Protein AF-A0AAV0VTY1-F1 (afdb_monomer_lite)

Organism: NCBI:txid13131

Structure (mmCIF, N/CA/C/O backbone):
data_AF-A0AAV0VTY1-F1
#
_entry.id   AF-A0AAV0VTY1-F1
#
loop_
_atom_site.group_PDB
_atom_site.id
_atom_site.type_symbol
_atom_site.label_atom_id
_atom_site.label_alt_id
_atom_site.label_comp_id
_atom_site.label_asym_id
_atom_site.label_entity_id
_atom_site.label_seq_id
_atom_site.pdbx_PDB_ins_code
_atom_site.Cartn_x
_atom_site.Cartn_y
_atom_site.Cartn_z
_atom_site.occupancy
_atom_site.B_iso_or_equiv
_atom_site.auth_seq_id
_atom_site.auth_comp_id
_atom_site.auth_asym_id
_atom_site.auth_atom_id
_atom_site.pdbx_PDB_model_num
ATOM 1 N N . MET A 1 1 ? -25.860 61.620 17.442 1.00 47.59 1 MET A N 1
ATOM 2 C CA . MET A 1 1 ? -26.168 60.278 16.899 1.00 47.59 1 MET A CA 1
ATO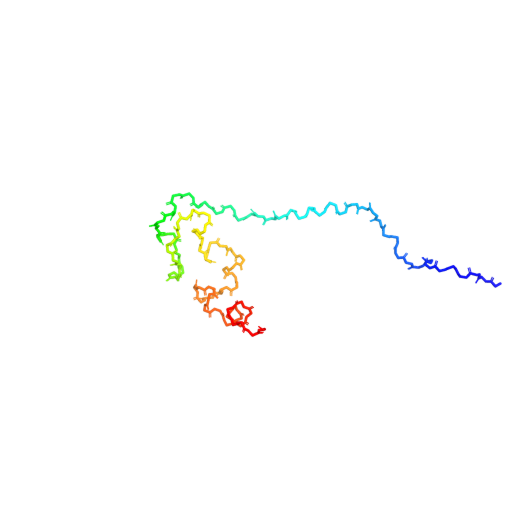M 3 C C . MET A 1 1 ? -24.952 59.814 16.115 1.00 47.59 1 MET A C 1
ATOM 5 O O . MET A 1 1 ? -24.599 60.474 15.148 1.00 47.59 1 MET A O 1
ATOM 9 N N . ALA A 1 2 ? -24.241 58.785 16.582 1.00 62.22 2 ALA A N 1
ATOM 10 C CA . ALA A 1 2 ? -23.051 58.289 15.891 1.00 62.22 2 ALA A CA 1
ATOM 11 C C . ALA A 1 2 ? -23.484 57.452 14.679 1.00 62.22 2 ALA A C 1
ATOM 13 O O . ALA A 1 2 ? -24.155 56.435 14.835 1.00 62.22 2 ALA A O 1
ATOM 14 N N . SER A 1 3 ? -23.144 57.915 13.475 1.00 71.25 3 SER A N 1
ATOM 15 C CA . SER A 1 3 ? -23.423 57.198 12.230 1.00 71.25 3 SER A CA 1
ATOM 16 C C . SER A 1 3 ? -22.440 56.038 12.094 1.00 71.25 3 SER A C 1
ATOM 18 O O . SER A 1 3 ? -21.273 56.253 11.769 1.00 71.25 3 SER A O 1
ATOM 20 N N . VAL A 1 4 ? -22.905 54.817 12.351 1.00 76.38 4 VAL A N 1
ATOM 21 C CA . VAL A 1 4 ? -22.116 53.596 12.144 1.00 76.38 4 VAL A CA 1
ATOM 22 C C . VAL A 1 4 ? -21.965 53.375 10.642 1.00 76.38 4 VAL A C 1
ATOM 24 O O . VAL A 1 4 ? -22.957 53.305 9.918 1.00 76.38 4 VAL A O 1
ATOM 27 N N . LYS A 1 5 ? -20.722 53.313 10.162 1.00 78.12 5 LYS A N 1
ATOM 28 C CA . LYS A 1 5 ? -20.431 53.007 8.758 1.00 78.12 5 LYS A CA 1
ATOM 29 C C . LYS A 1 5 ? -20.400 51.486 8.552 1.00 78.12 5 LYS A C 1
ATOM 31 O O . LYS A 1 5 ? -19.943 50.774 9.451 1.00 78.12 5 LYS A O 1
ATOM 36 N N . PRO A 1 6 ? -20.852 50.980 7.391 1.00 73.62 6 PRO A N 1
ATOM 37 C CA . PRO A 1 6 ? -20.698 49.569 7.056 1.00 73.62 6 PRO A CA 1
ATOM 38 C C . PRO A 1 6 ? -19.214 49.170 7.105 1.00 73.62 6 PRO A C 1
ATOM 40 O O . PRO A 1 6 ? -18.359 49.972 6.731 1.00 73.62 6 PRO A O 1
ATOM 43 N N . TYR A 1 7 ? -18.929 47.949 7.569 1.00 72.25 7 TYR A N 1
ATOM 44 C CA . TYR A 1 7 ? -17.586 47.343 7.638 1.00 72.25 7 TYR A CA 1
ATOM 45 C C . TYR A 1 7 ? -16.610 47.913 8.685 1.00 72.25 7 TYR A C 1
ATOM 47 O O . TYR A 1 7 ? -15.442 47.546 8.712 1.00 72.25 7 TYR A O 1
ATOM 55 N N . GLN A 1 8 ? -17.081 48.746 9.620 1.00 84.50 8 GLN A N 1
ATOM 56 C CA . GLN A 1 8 ? -16.261 49.282 10.722 1.00 84.50 8 GLN A CA 1
ATOM 57 C C . GLN A 1 8 ? -15.641 48.206 11.641 1.00 84.50 8 GLN A C 1
ATOM 59 O O . GLN A 1 8 ? -14.666 48.482 12.336 1.00 84.50 8 GLN A O 1
ATOM 64 N N . PHE A 1 9 ? -16.223 47.008 11.681 1.00 76.88 9 PHE A N 1
ATOM 65 C CA . PHE A 1 9 ? -15.822 45.927 12.587 1.00 76.88 9 PHE A CA 1
ATOM 66 C C . PHE A 1 9 ? -15.323 44.683 11.859 1.00 76.88 9 PHE A C 1
ATOM 68 O O . PHE A 1 9 ? -15.160 43.636 12.483 1.00 76.88 9 PHE A O 1
ATOM 75 N N . GLU A 1 10 ? -15.107 44.770 10.549 1.00 77.44 10 GLU A N 1
ATOM 76 C CA . GLU A 1 10 ? -14.468 43.665 9.854 1.00 77.44 10 GLU A CA 1
ATOM 77 C C . GLU A 1 10 ? -12.967 43.676 10.156 1.00 77.44 10 GLU A C 1
ATOM 79 O O . GLU A 1 10 ? -12.348 44.746 10.174 1.00 77.44 10 GLU A O 1
ATOM 84 N N . PRO A 1 11 ? -12.368 42.507 10.438 1.00 75.06 11 PRO A N 1
ATOM 85 C CA . PRO A 1 11 ? -10.931 42.412 10.616 1.00 75.06 11 PRO A CA 1
ATOM 86 C C . PRO A 1 11 ? -10.256 42.923 9.344 1.00 75.06 11 PRO A C 1
ATOM 88 O O . PRO A 1 11 ? -10.598 42.494 8.241 1.00 75.06 11 PRO A O 1
ATOM 91 N N . ALA A 1 12 ? -9.305 43.850 9.491 1.00 66.56 12 ALA A N 1
ATOM 92 C CA . ALA A 1 12 ? -8.476 44.264 8.373 1.00 66.56 12 ALA A CA 1
ATOM 93 C C . ALA A 1 12 ? -7.786 43.004 7.852 1.00 66.56 12 ALA A C 1
ATOM 95 O O . ALA A 1 12 ? -6.959 42.415 8.548 1.00 66.56 12 ALA A O 1
ATOM 96 N N . CYS A 1 13 ? -8.180 42.554 6.662 1.00 57.38 13 CYS A N 1
ATOM 97 C CA . CYS A 1 13 ? -7.468 41.497 5.976 1.00 57.38 13 CYS A CA 1
ATOM 98 C C . CYS A 1 13 ? -6.107 42.099 5.631 1.00 57.38 13 CYS A C 1
ATOM 100 O O . CYS A 1 13 ? -5.962 42.831 4.649 1.00 57.38 13 CYS A O 1
ATOM 102 N N . SER A 1 14 ? -5.136 41.907 6.524 1.00 63.59 14 SER A N 1
ATOM 103 C CA . SER A 1 14 ? -3.745 42.166 6.228 1.00 63.59 14 SER A CA 1
ATOM 104 C C . SER A 1 14 ? -3.460 41.323 4.999 1.00 63.59 14 SER A C 1
ATOM 106 O O . SER A 1 14 ? -3.350 40.106 5.095 1.00 63.59 14 SER A O 1
ATOM 108 N N . ASN A 1 15 ? -3.372 41.965 3.834 1.00 58.50 15 ASN A N 1
ATOM 109 C CA . ASN A 1 15 ? -2.774 41.385 2.638 1.00 58.50 15 ASN A CA 1
ATOM 110 C C . ASN A 1 15 ? -1.264 41.229 2.880 1.00 58.50 15 ASN A C 1
ATOM 112 O O . ASN A 1 15 ? -0.429 41.659 2.081 1.00 58.50 15 ASN A O 1
ATOM 116 N N . GLU A 1 16 ? -0.895 40.599 3.994 1.00 56.59 16 GLU A N 1
ATOM 117 C CA . GLU A 1 16 ? 0.233 39.703 3.989 1.00 56.59 16 GLU A CA 1
ATOM 118 C C . GLU A 1 16 ? -0.180 38.725 2.911 1.00 56.59 16 GLU A C 1
ATOM 120 O O . GLU A 1 16 ? -1.155 37.988 3.040 1.00 56.59 16 GLU A O 1
ATOM 125 N N . ARG A 1 17 ? 0.469 38.836 1.755 1.00 56.94 17 ARG A N 1
ATOM 126 C CA . ARG A 1 17 ? 0.529 37.706 0.860 1.00 56.94 17 ARG A CA 1
ATOM 127 C C . ARG A 1 17 ? 0.983 36.567 1.765 1.00 56.94 17 ARG A C 1
ATOM 129 O O . ARG A 1 17 ? 2.181 36.424 1.998 1.00 56.94 17 ARG A O 1
ATOM 136 N N . ASP A 1 18 ? 0.036 35.752 2.214 1.00 49.22 18 ASP A N 1
ATOM 137 C CA . ASP A 1 18 ? 0.171 34.316 2.173 1.00 49.22 18 ASP A CA 1
ATOM 138 C C . ASP A 1 18 ? 0.536 34.031 0.708 1.00 49.22 18 ASP A C 1
ATOM 140 O O . ASP A 1 18 ? -0.256 33.596 -0.130 1.00 49.22 18 ASP A O 1
ATOM 144 N N . SER A 1 19 ? 1.805 34.317 0.371 1.00 52.56 19 SER A N 1
ATOM 145 C CA . SER A 1 19 ? 2.642 33.331 -0.261 1.00 52.56 19 SER A CA 1
ATOM 146 C C . SER A 1 19 ? 2.315 32.098 0.534 1.00 52.56 19 SER A C 1
ATOM 148 O O . SER A 1 19 ? 2.878 31.878 1.603 1.00 52.56 19 SER A O 1
ATOM 150 N N . ASN A 1 20 ? 1.330 31.371 0.021 1.00 51.69 20 ASN A N 1
ATOM 151 C CA . ASN A 1 20 ? 1.122 29.977 0.250 1.00 51.69 20 ASN A CA 1
ATOM 152 C C . ASN A 1 20 ? 2.452 29.324 -0.142 1.00 51.69 20 ASN A C 1
ATOM 154 O O . ASN A 1 20 ? 2.571 28.648 -1.157 1.00 51.69 20 ASN A O 1
ATOM 158 N N . ASN A 1 21 ? 3.464 29.508 0.703 1.00 48.38 21 ASN A N 1
ATOM 159 C CA . ASN A 1 21 ? 4.341 28.460 1.119 1.00 48.38 21 ASN A CA 1
ATOM 160 C C . ASN A 1 21 ? 3.395 27.453 1.786 1.00 48.38 21 ASN A C 1
ATOM 162 O O . ASN A 1 21 ? 3.458 27.181 2.980 1.00 48.38 21 ASN A O 1
ATOM 166 N N . PHE A 1 22 ? 2.627 26.753 0.947 1.00 47.03 22 PHE A N 1
ATOM 167 C CA . PHE A 1 22 ? 2.815 25.327 0.895 1.00 47.03 22 PHE A CA 1
ATOM 168 C C . PHE A 1 22 ? 4.323 25.123 0.694 1.00 47.03 22 PHE A C 1
ATOM 170 O O . PHE A 1 22 ? 4.806 24.790 -0.382 1.00 47.03 22 PHE A O 1
ATOM 177 N N . THR A 1 23 ? 5.097 25.304 1.769 1.00 44.75 23 THR A N 1
ATOM 178 C CA . THR A 1 23 ? 6.148 24.366 2.063 1.00 44.75 23 THR A CA 1
ATOM 179 C C . THR A 1 23 ? 5.366 23.076 2.200 1.00 44.75 23 THR A C 1
ATOM 181 O O . THR A 1 23 ? 4.951 22.684 3.292 1.00 44.75 23 THR A O 1
ATOM 184 N N . GLU A 1 24 ? 5.064 22.461 1.051 1.00 51.78 24 GLU A N 1
ATOM 185 C CA . GLU A 1 24 ? 4.946 21.036 0.979 1.00 51.78 24 GLU A CA 1
ATOM 186 C C . GLU A 1 24 ? 6.210 20.588 1.688 1.00 51.78 24 GLU A C 1
ATOM 188 O O . GLU A 1 24 ? 7.314 20.620 1.144 1.00 51.78 24 GLU A O 1
ATOM 193 N N . ASN A 1 25 ? 6.060 20.261 2.967 1.00 48.69 25 ASN A N 1
ATOM 194 C CA . ASN A 1 25 ? 6.984 19.417 3.672 1.00 48.69 25 ASN A CA 1
ATOM 195 C C . ASN A 1 25 ? 6.836 18.055 2.983 1.00 48.69 25 ASN A C 1
ATOM 197 O O . ASN A 1 25 ? 6.308 17.097 3.544 1.00 48.69 25 ASN A O 1
ATOM 201 N N . ASN A 1 26 ? 7.286 17.997 1.728 1.00 52.19 26 ASN A N 1
ATOM 202 C CA . ASN A 1 26 ? 7.692 16.825 0.988 1.00 52.19 26 ASN A CA 1
ATOM 203 C C . ASN A 1 26 ? 9.028 16.365 1.590 1.00 52.19 26 ASN A C 1
ATOM 205 O O . ASN A 1 26 ? 9.968 16.012 0.884 1.00 52.19 26 ASN A O 1
ATOM 209 N N . ASP A 1 27 ? 9.097 16.304 2.923 1.00 49.81 27 ASP A N 1
ATOM 210 C CA . ASP A 1 27 ? 10.138 15.603 3.667 1.00 49.81 27 ASP A CA 1
ATOM 211 C C . ASP A 1 27 ? 9.858 14.087 3.630 1.00 49.81 27 ASP A C 1
ATOM 213 O O . ASP A 1 27 ? 10.022 13.341 4.584 1.00 49.81 27 ASP A O 1
ATOM 217 N N . PHE A 1 28 ? 9.366 13.609 2.488 1.00 58.06 28 PHE A N 1
ATOM 218 C CA . PHE A 1 28 ? 9.318 12.203 2.132 1.00 58.06 28 PHE A CA 1
ATOM 219 C C . PHE A 1 28 ? 10.247 12.014 0.943 1.00 58.06 28 PHE A C 1
ATOM 221 O O . PHE A 1 28 ? 9.833 11.635 -0.151 1.00 58.06 28 PHE A O 1
ATOM 228 N N . LYS A 1 29 ? 11.540 12.288 1.152 1.00 66.38 29 LYS A N 1
ATOM 229 C CA . LYS A 1 29 ? 12.577 11.965 0.170 1.00 66.38 29 LYS A CA 1
ATOM 230 C C . LYS A 1 29 ? 12.849 10.459 0.202 1.00 66.38 29 LYS A C 1
ATOM 232 O O . LYS A 1 29 ? 13.889 9.996 0.663 1.00 66.38 29 LYS A O 1
ATOM 237 N N . ILE A 1 30 ? 11.877 9.677 -0.260 1.00 70.94 30 ILE A N 1
ATOM 238 C CA . ILE A 1 30 ? 12.017 8.232 -0.412 1.00 70.94 30 ILE A CA 1
ATOM 239 C C . ILE A 1 30 ? 12.931 7.995 -1.613 1.00 70.94 30 ILE A C 1
ATOM 241 O O . ILE A 1 30 ? 12.635 8.403 -2.736 1.00 70.94 30 ILE A O 1
ATOM 245 N N . ASN A 1 31 ? 14.071 7.343 -1.384 1.00 77.19 31 ASN A N 1
ATOM 246 C CA . ASN A 1 31 ? 14.973 6.974 -2.467 1.00 77.19 31 ASN A CA 1
ATOM 247 C C . ASN A 1 31 ? 14.350 5.843 -3.300 1.00 77.19 31 ASN A C 1
ATOM 249 O O . ASN A 1 31 ? 14.462 4.664 -2.948 1.00 77.19 31 ASN A O 1
ATOM 253 N N . VAL A 1 32 ? 13.695 6.220 -4.398 1.00 78.75 32 VAL A N 1
ATOM 254 C CA . VAL A 1 32 ? 13.006 5.311 -5.325 1.00 78.75 32 VAL A CA 1
ATOM 255 C C . VAL A 1 32 ? 13.884 4.786 -6.470 1.00 78.75 32 VAL A C 1
ATOM 257 O O . VAL A 1 32 ? 13.420 4.020 -7.319 1.00 78.75 32 VAL A O 1
ATOM 260 N N . ASN A 1 33 ? 15.168 5.156 -6.500 1.00 77.19 33 ASN A N 1
ATOM 261 C CA . ASN A 1 33 ? 16.076 4.766 -7.576 1.00 77.19 33 ASN A CA 1
ATOM 262 C C . ASN A 1 33 ? 16.204 3.236 -7.684 1.00 77.19 33 ASN A C 1
ATOM 264 O O . ASN A 1 33 ? 16.311 2.532 -6.680 1.00 77.19 33 ASN A O 1
ATOM 268 N N . ASN A 1 34 ? 16.228 2.722 -8.918 1.00 76.50 34 ASN A N 1
ATOM 269 C CA . ASN A 1 34 ? 16.428 1.300 -9.240 1.00 76.50 34 ASN A CA 1
ATOM 270 C C . ASN A 1 34 ? 15.340 0.327 -8.722 1.00 76.50 34 ASN A C 1
ATOM 272 O O . ASN A 1 34 ? 15.580 -0.873 -8.575 1.00 76.50 34 ASN A O 1
ATOM 276 N N . ARG A 1 35 ? 14.132 0.834 -8.441 1.00 82.56 35 ARG A N 1
ATOM 277 C CA . ARG A 1 35 ? 12.983 0.028 -7.985 1.00 82.56 35 ARG A CA 1
ATOM 278 C C . ARG A 1 35 ? 12.039 -0.472 -9.084 1.00 82.56 35 ARG A C 1
ATOM 280 O O . ARG A 1 35 ? 11.261 -1.386 -8.818 1.00 82.56 35 ARG A O 1
ATOM 287 N N . SER A 1 36 ? 12.128 0.087 -10.295 1.00 79.94 36 SER A N 1
ATOM 288 C CA . SER A 1 36 ? 11.298 -0.311 -11.438 1.00 79.94 36 SER A CA 1
ATOM 289 C C . SER A 1 36 ? 11.447 -1.799 -11.719 1.00 79.94 36 SER A C 1
ATOM 291 O O . SER A 1 36 ? 12.560 -2.329 -11.709 1.00 79.94 36 SER A O 1
ATOM 293 N N . GLY A 1 37 ? 10.332 -2.478 -11.977 1.00 78.56 37 GLY A N 1
ATOM 294 C CA . GLY A 1 37 ? 10.362 -3.902 -12.315 1.00 78.56 37 GLY A CA 1
ATOM 295 C C . GLY A 1 37 ? 10.640 -4.847 -11.136 1.00 78.56 37 GLY A C 1
ATOM 296 O O . GLY A 1 37 ? 10.826 -6.040 -11.361 1.00 78.56 37 GLY A O 1
ATOM 297 N N . LYS A 1 38 ? 10.702 -4.356 -9.887 1.00 83.44 38 LYS A N 1
ATOM 298 C CA . LYS A 1 38 ? 11.006 -5.165 -8.689 1.00 83.44 38 LYS A CA 1
ATOM 299 C C . LYS A 1 38 ? 10.026 -4.869 -7.553 1.00 83.44 38 LYS A C 1
ATOM 301 O O . LYS A 1 38 ? 9.452 -3.788 -7.502 1.00 83.44 38 LYS A O 1
ATOM 306 N N . LEU A 1 39 ? 9.888 -5.807 -6.611 1.00 86.56 39 LEU A N 1
ATOM 307 C CA . LEU A 1 39 ? 9.047 -5.674 -5.404 1.00 86.56 39 LEU A CA 1
ATOM 308 C C . LEU A 1 39 ? 9.822 -5.778 -4.084 1.00 86.56 39 LEU A C 1
ATOM 310 O O . LEU A 1 39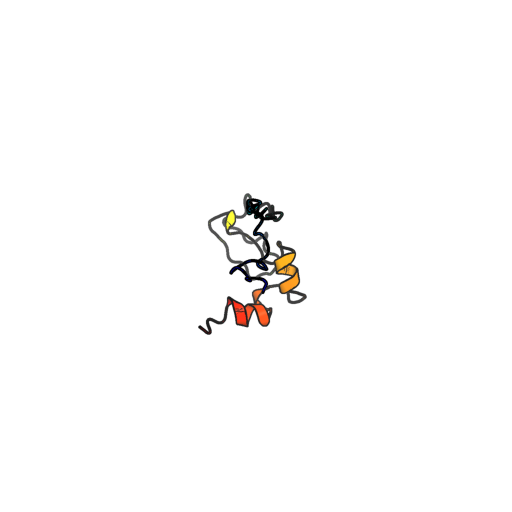 ? 9.233 -5.695 -3.012 1.00 86.56 39 LEU A O 1
ATOM 314 N N . ASN A 1 40 ? 11.149 -5.905 -4.137 1.00 85.12 40 ASN A N 1
ATOM 315 C CA . ASN A 1 40 ? 11.993 -6.149 -2.959 1.00 85.12 40 ASN A CA 1
ATOM 316 C C . ASN A 1 40 ? 11.966 -5.003 -1.925 1.00 85.12 40 ASN A C 1
ATOM 318 O O . ASN A 1 40 ? 12.395 -5.181 -0.791 1.00 85.12 40 ASN A O 1
ATOM 322 N N . TRP A 1 41 ? 11.498 -3.819 -2.321 1.00 86.12 41 TRP A N 1
ATOM 323 C CA . TRP A 1 41 ? 11.331 -2.643 -1.462 1.00 86.12 41 TRP A CA 1
ATOM 324 C C . TRP A 1 41 ? 9.994 -2.641 -0.701 1.00 86.12 41 TRP A C 1
ATOM 326 O O . TRP A 1 41 ? 9.835 -1.897 0.267 1.00 86.12 41 TRP A O 1
ATOM 336 N N . CYS A 1 42 ? 9.027 -3.460 -1.118 1.00 89.69 42 CYS A N 1
ATOM 337 C CA . CYS A 1 42 ? 7.730 -3.552 -0.469 1.00 89.69 42 CYS A CA 1
ATOM 338 C C . CYS A 1 42 ? 7.859 -4.255 0.888 1.00 89.69 42 CYS A C 1
ATOM 340 O O . CYS A 1 42 ? 8.342 -5.381 0.97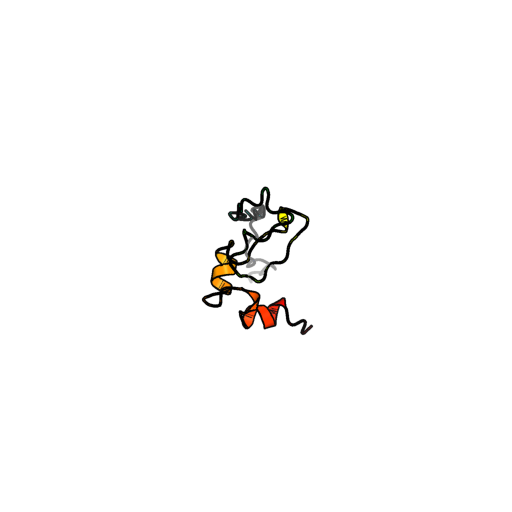3 1.00 89.69 42 CYS A O 1
ATOM 342 N N . LYS A 1 43 ? 7.375 -3.603 1.951 1.00 87.94 43 LYS A N 1
ATOM 343 C CA . LYS A 1 43 ? 7.316 -4.179 3.307 1.00 87.94 43 LYS A CA 1
ATOM 344 C C . LYS A 1 43 ? 5.916 -4.638 3.713 1.00 87.94 43 LYS A C 1
ATOM 346 O O . LYS A 1 43 ? 5.786 -5.390 4.669 1.00 87.94 43 LYS A O 1
ATOM 351 N N . CYS A 1 44 ? 4.874 -4.181 3.018 1.00 89.31 44 CYS A N 1
ATOM 352 C CA . CYS A 1 44 ? 3.487 -4.523 3.340 1.00 89.31 44 CYS A CA 1
ATOM 353 C C . CYS A 1 44 ? 2.972 -5.784 2.625 1.00 89.31 44 CYS A C 1
ATOM 355 O O . CYS A 1 44 ? 1.919 -6.292 2.994 1.00 89.31 44 CYS A O 1
ATOM 357 N N . GLY A 1 45 ? 3.673 -6.270 1.593 1.00 87.69 45 GLY A N 1
ATOM 358 C CA . GLY A 1 45 ? 3.290 -7.459 0.821 1.00 87.69 45 GLY A CA 1
ATOM 359 C C . GLY A 1 45 ? 2.080 -7.282 -0.107 1.00 87.69 45 GLY A C 1
ATOM 360 O O . GLY A 1 45 ? 1.546 -8.274 -0.591 1.00 87.69 45 GLY A O 1
ATOM 361 N N . GLN A 1 46 ? 1.621 -6.047 -0.337 1.00 90.00 46 GLN A N 1
ATOM 362 C CA . GLN A 1 46 ? 0.446 -5.735 -1.171 1.00 90.00 46 GLN A CA 1
ATOM 363 C C . GLN A 1 46 ? 0.764 -4.806 -2.355 1.00 90.00 46 GLN A C 1
ATOM 365 O O . GLN A 1 46 ? -0.127 -4.467 -3.129 1.00 90.00 46 GLN A O 1
ATOM 370 N N . CYS A 1 47 ? 2.016 -4.363 -2.507 1.00 91.31 47 CYS A N 1
ATOM 371 C CA . CYS A 1 47 ? 2.409 -3.557 -3.662 1.00 91.31 47 CYS A CA 1
ATOM 372 C C . CYS A 1 47 ? 2.494 -4.419 -4.928 1.00 91.31 47 CYS A C 1
ATOM 374 O O . CYS A 1 47 ? 2.797 -5.611 -4.866 1.00 91.31 47 CYS A O 1
ATOM 376 N N . VAL A 1 48 ? 2.299 -3.784 -6.082 1.00 90.56 48 VAL A N 1
ATOM 377 C CA . VAL A 1 48 ? 2.488 -4.388 -7.406 1.00 90.56 48 VAL A CA 1
ATOM 378 C C . VAL A 1 48 ? 3.737 -3.823 -8.076 1.00 90.56 48 VAL A C 1
ATOM 380 O O . VAL A 1 48 ? 4.197 -2.732 -7.735 1.00 90.56 48 VAL A O 1
ATOM 383 N N . VAL A 1 49 ? 4.315 -4.582 -9.009 1.00 89.31 49 VAL A N 1
ATOM 384 C CA . VAL A 1 49 ? 5.454 -4.106 -9.801 1.00 89.31 49 VAL A CA 1
ATOM 385 C C . VAL A 1 49 ? 4.991 -2.946 -10.677 1.00 89.31 49 VAL A C 1
ATOM 387 O O . VAL A 1 49 ? 4.082 -3.112 -11.486 1.00 89.31 49 VAL A O 1
ATOM 390 N N . MET A 1 50 ? 5.653 -1.799 -10.547 1.00 86.06 50 MET A N 1
ATOM 391 C CA . MET A 1 50 ? 5.417 -0.631 -11.393 1.00 86.06 50 MET A CA 1
ATOM 392 C C . MET A 1 50 ? 6.531 -0.471 -12.432 1.00 86.06 50 MET A C 1
ATOM 394 O O . MET A 1 50 ? 7.675 -0.896 -12.223 1.00 86.06 50 MET A O 1
ATOM 398 N N . MET A 1 51 ? 6.191 0.146 -13.568 1.00 82.62 51 MET A N 1
ATOM 399 C CA . MET A 1 51 ? 7.160 0.432 -14.633 1.00 82.62 51 MET A CA 1
ATOM 400 C C . MET A 1 51 ? 8.074 1.608 -14.267 1.00 82.62 51 MET A C 1
ATOM 402 O O . MET A 1 51 ? 9.252 1.616 -14.631 1.00 82.62 51 MET A O 1
ATOM 406 N N . THR A 1 52 ? 7.568 2.581 -13.507 1.00 81.25 52 THR A N 1
ATOM 407 C CA . THR A 1 52 ? 8.326 3.773 -13.118 1.00 81.25 52 THR A CA 1
ATOM 408 C C . THR A 1 52 ? 8.835 3.697 -11.676 1.00 81.25 52 THR A C 1
ATOM 410 O O . THR A 1 52 ? 8.229 3.093 -10.786 1.00 81.25 52 THR A O 1
ATOM 413 N N . HIS A 1 53 ? 9.977 4.345 -11.435 1.00 83.88 53 HIS A N 1
ATOM 414 C CA . HIS A 1 53 ? 10.570 4.446 -10.103 1.00 83.88 53 HIS A CA 1
ATOM 415 C C . HIS A 1 53 ? 9.669 5.232 -9.151 1.00 83.88 53 HIS A C 1
ATOM 417 O O . HIS A 1 53 ? 9.463 4.817 -8.017 1.00 83.88 53 HIS A O 1
ATOM 423 N N . GLN A 1 54 ? 9.093 6.335 -9.627 1.00 82.00 54 GLN A N 1
ATOM 424 C CA . GLN A 1 54 ? 8.277 7.236 -8.816 1.00 82.00 54 GLN A CA 1
ATOM 425 C C . GLN A 1 54 ? 7.000 6.569 -8.284 1.00 82.00 54 GLN A C 1
ATOM 427 O O . GLN A 1 54 ? 6.567 6.889 -7.183 1.00 82.00 54 GLN A O 1
ATOM 432 N N . GLU A 1 55 ? 6.441 5.603 -9.016 1.00 85.56 55 GLU A N 1
ATOM 433 C CA . GLU A 1 55 ? 5.269 4.832 -8.579 1.00 85.56 55 GLU A CA 1
ATOM 434 C C . GLU A 1 55 ? 5.633 3.639 -7.674 1.00 85.56 55 GLU A C 1
ATOM 436 O O . GLU A 1 55 ? 4.761 3.020 -7.067 1.00 85.56 55 GLU A O 1
ATOM 441 N N . SER A 1 56 ? 6.922 3.312 -7.539 1.00 89.00 56 SER A N 1
ATOM 442 C CA . SER A 1 56 ? 7.421 2.183 -6.741 1.00 89.00 56 SER A CA 1
ATOM 443 C C . SER A 1 56 ? 7.605 2.552 -5.255 1.00 89.00 56 SER A C 1
ATOM 445 O O . SER A 1 56 ? 8.724 2.519 -4.722 1.00 89.00 56 SER A O 1
ATOM 447 N N . VAL A 1 57 ? 6.502 2.927 -4.593 1.00 88.62 57 VAL A N 1
ATOM 448 C CA . VAL A 1 57 ? 6.461 3.393 -3.191 1.00 88.62 57 VAL A CA 1
ATOM 449 C C . VAL A 1 57 ? 5.553 2.516 -2.328 1.00 88.62 57 VAL A C 1
ATOM 451 O O . VAL A 1 57 ? 4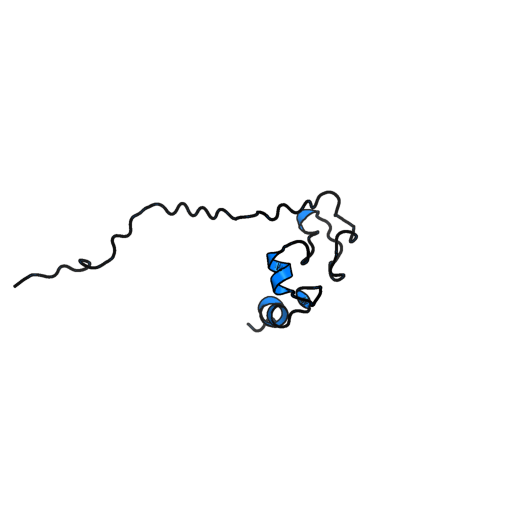.432 2.178 -2.708 1.00 88.62 57 VAL A O 1
ATOM 454 N N . CYS A 1 58 ? 6.029 2.138 -1.138 1.00 89.44 58 CYS A N 1
ATOM 455 C CA . CYS A 1 58 ? 5.293 1.291 -0.199 1.00 89.44 58 CYS A CA 1
ATOM 456 C C . CYS A 1 58 ? 4.623 2.127 0.900 1.00 89.44 58 CYS A C 1
ATOM 458 O O . CYS A 1 58 ? 5.211 3.057 1.447 1.00 89.44 58 CYS A O 1
ATOM 460 N N . CYS A 1 59 ? 3.412 1.738 1.309 1.00 89.25 59 CYS A N 1
ATOM 461 C CA . CYS A 1 59 ? 2.647 2.421 2.363 1.00 89.25 59 CYS A CA 1
ATOM 462 C C . CYS A 1 59 ? 3.349 2.443 3.736 1.00 89.25 59 CYS A C 1
ATOM 464 O O . CYS A 1 59 ? 3.054 3.292 4.568 1.00 89.25 59 CYS A O 1
ATOM 466 N N . GLN A 1 60 ? 4.309 1.543 3.959 1.00 88.00 60 GLN A N 1
ATOM 467 C CA . GLN A 1 60 ? 5.151 1.502 5.161 1.00 88.00 60 GLN A CA 1
ATOM 468 C C . GLN A 1 60 ? 6.368 2.443 5.114 1.00 88.00 60 GLN A C 1
ATOM 470 O O . GLN A 1 60 ? 7.068 2.565 6.117 1.00 88.00 60 GLN A O 1
ATOM 475 N N . GLU A 1 61 ? 6.670 3.065 3.971 1.00 87.56 61 GLU A N 1
ATOM 476 C CA . GLU A 1 61 ? 7.803 3.997 3.844 1.00 87.56 61 GLU A CA 1
ATOM 477 C C . GLU A 1 61 ? 7.446 5.419 4.275 1.00 87.56 61 GLU A C 1
ATOM 479 O O . GLU A 1 61 ? 8.320 6.161 4.713 1.00 87.56 61 GLU A O 1
ATOM 484 N N . SER A 1 62 ? 6.167 5.791 4.192 1.00 84.81 62 SER A N 1
ATOM 485 C CA . SER A 1 62 ? 5.690 7.068 4.712 1.00 84.81 62 SER A CA 1
ATOM 486 C C . SER A 1 62 ? 5.213 6.905 6.150 1.00 84.81 62 SER A C 1
ATOM 488 O O . SER A 1 62 ? 4.274 6.158 6.411 1.00 84.81 62 SER A O 1
ATOM 490 N N . GLU A 1 63 ? 5.818 7.634 7.087 1.00 83.94 63 GLU A N 1
ATOM 491 C CA . GLU A 1 63 ? 5.433 7.618 8.501 1.00 83.94 63 GLU A CA 1
ATOM 492 C C . GLU A 1 63 ? 3.966 8.017 8.715 1.00 83.94 63 GLU A C 1
ATOM 494 O O . GLU A 1 63 ? 3.255 7.363 9.476 1.00 83.94 63 GLU A O 1
ATOM 499 N N . LYS A 1 64 ? 3.474 9.010 7.962 1.00 83.88 64 LYS A N 1
ATOM 500 C CA . LYS A 1 64 ? 2.067 9.440 8.001 1.00 83.88 64 LYS A CA 1
ATOM 501 C C . LYS A 1 64 ? 1.126 8.305 7.595 1.00 83.88 64 LYS A C 1
ATOM 503 O O . LYS A 1 64 ? 0.153 8.020 8.285 1.00 83.88 64 LYS A O 1
ATOM 508 N N . VAL A 1 65 ? 1.439 7.615 6.496 1.00 84.94 65 VAL A N 1
ATOM 509 C CA . VAL A 1 65 ? 0.633 6.480 6.014 1.00 84.94 65 VAL A CA 1
ATOM 510 C C . VAL A 1 65 ? 0.755 5.285 6.960 1.00 84.94 65 VAL A C 1
ATOM 512 O O . VAL A 1 65 ? -0.233 4.605 7.239 1.00 84.94 65 VAL A O 1
ATOM 515 N N . LYS A 1 66 ? 1.945 5.062 7.520 1.00 84.81 66 LYS A N 1
ATOM 516 C CA . LYS A 1 66 ? 2.195 4.020 8.511 1.00 84.81 66 LYS A CA 1
ATOM 517 C C . LYS A 1 66 ? 1.356 4.233 9.772 1.00 84.81 66 LYS A C 1
ATOM 519 O O . LYS A 1 66 ? 0.751 3.275 10.248 1.00 84.81 66 LYS A O 1
ATOM 524 N N . GLN A 1 67 ? 1.245 5.469 10.260 1.00 83.38 67 GLN A N 1
ATOM 525 C CA . GLN A 1 67 ? 0.403 5.816 11.408 1.00 83.38 67 GLN A CA 1
ATOM 526 C C . GLN A 1 67 ? -1.075 5.487 11.152 1.00 83.38 67 GLN A C 1
ATOM 528 O O . GLN A 1 67 ? -1.739 4.942 12.030 1.00 83.38 67 GLN A O 1
ATOM 533 N N . VAL A 1 68 ? -1.564 5.722 9.929 1.00 81.81 68 VAL A N 1
ATOM 534 C CA . VAL A 1 68 ? -2.926 5.341 9.513 1.00 81.81 68 VAL A CA 1
ATOM 535 C C . VAL A 1 68 ? -3.075 3.821 9.408 1.00 81.81 68 VAL A C 1
ATOM 537 O O . VAL A 1 68 ? -4.083 3.266 9.836 1.00 81.81 68 VAL A O 1
ATOM 540 N N . SER A 1 69 ? -2.073 3.113 8.881 1.00 80.50 69 SER A N 1
ATOM 541 C CA . SER A 1 69 ? -2.106 1.645 8.797 1.00 80.50 69 SER A CA 1
ATOM 542 C C . SER A 1 69 ? -2.090 0.958 10.171 1.00 80.50 69 SER A C 1
ATOM 544 O O . SER A 1 69 ? -2.572 -0.168 10.306 1.00 80.50 69 SER A O 1
ATOM 546 N N . GLY A 1 70 ? -1.571 1.636 11.200 1.00 75.19 70 GLY A N 1
ATOM 547 C CA . GLY A 1 70 ? -1.456 1.103 12.552 1.00 75.19 70 GLY A CA 1
ATOM 548 C C . GLY A 1 70 ? -0.663 -0.208 12.587 1.00 75.19 70 GLY A C 1
ATOM 549 O O . GLY A 1 70 ? 0.422 -0.313 12.019 1.00 75.19 70 GLY A O 1
ATOM 550 N N . ILE A 1 71 ? -1.224 -1.221 13.253 1.00 67.38 71 ILE A N 1
ATOM 551 C CA . ILE A 1 71 ? -0.623 -2.559 13.413 1.00 67.38 71 ILE A CA 1
ATOM 552 C C . ILE A 1 71 ? -0.901 -3.459 12.189 1.00 67.38 71 ILE A C 1
ATOM 554 O O . ILE A 1 71 ? -0.284 -4.506 12.032 1.00 67.38 71 ILE A O 1
ATOM 558 N N . ALA A 1 72 ? -1.802 -3.059 11.284 1.00 66.62 72 ALA A N 1
ATOM 559 C CA . ALA A 1 72 ? -2.334 -3.932 10.232 1.00 66.62 72 ALA A CA 1
ATOM 560 C C . ALA A 1 72 ? -1.349 -4.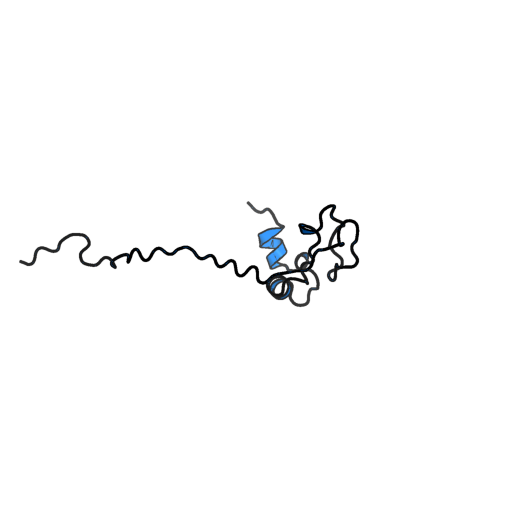235 9.079 1.00 66.62 72 ALA A C 1
ATOM 562 O O . ALA A 1 72 ? -1.683 -4.982 8.156 1.00 66.62 72 ALA A O 1
ATOM 563 N N . GLY A 1 73 ? -0.140 -3.663 9.110 1.00 83.56 73 GLY A N 1
ATOM 564 C CA . GLY A 1 73 ? 0.939 -3.892 8.142 1.00 83.56 73 GLY A CA 1
ATOM 565 C C . GLY A 1 73 ? 0.733 -3.192 6.794 1.00 83.56 73 GLY A C 1
ATOM 566 O O . GLY A 1 73 ? 1.634 -2.508 6.312 1.00 83.56 73 GLY A O 1
ATOM 567 N N . CYS A 1 74 ? -0.454 -3.298 6.194 1.00 89.69 74 CYS A N 1
ATOM 568 C CA . CYS A 1 74 ? -0.830 -2.551 4.995 1.00 89.69 74 CYS A CA 1
ATOM 569 C C . CYS A 1 74 ? -1.958 -1.556 5.288 1.00 89.69 74 CYS A C 1
ATOM 571 O O . CYS A 1 74 ? -2.920 -1.881 5.980 1.00 89.69 74 CYS A O 1
ATOM 573 N N . VAL A 1 75 ? -1.881 -0.355 4.704 1.00 89.88 75 VAL A N 1
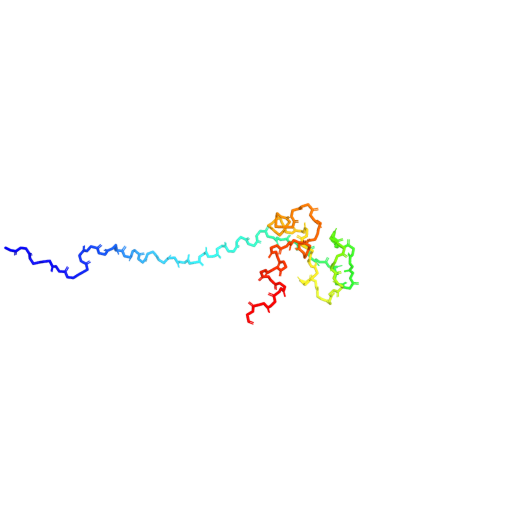ATOM 574 C CA . VAL A 1 75 ? -2.931 0.671 4.834 1.00 89.88 75 VAL A CA 1
ATOM 575 C C . VAL A 1 75 ? -4.282 0.212 4.272 1.00 89.88 75 VAL A C 1
ATOM 577 O O . VAL A 1 75 ? -5.320 0.607 4.785 1.00 89.88 75 VAL A O 1
ATOM 580 N N . THR A 1 76 ? -4.290 -0.687 3.285 1.00 88.38 76 THR A N 1
ATOM 581 C CA . THR A 1 76 ? -5.526 -1.221 2.686 1.00 88.38 76 THR A CA 1
ATOM 582 C C . THR A 1 76 ? -6.336 -2.099 3.640 1.00 88.38 76 THR A C 1
ATOM 584 O O . THR A 1 76 ? -7.538 -2.246 3.447 1.00 88.38 76 THR A O 1
ATOM 587 N N . HIS A 1 77 ? -5.710 -2.654 4.684 1.00 87.62 77 HIS A N 1
ATOM 588 C CA . HIS A 1 77 ? -6.400 -3.408 5.735 1.00 87.62 77 HIS A CA 1
ATOM 589 C C . HIS A 1 77 ? -7.027 -2.500 6.798 1.00 87.62 77 HIS A C 1
ATOM 591 O O . HIS A 1 77 ? -7.770 -2.972 7.658 1.00 87.62 77 HIS A O 1
ATOM 597 N N . ASN A 1 78 ? -6.727 -1.199 6.775 1.00 88.75 78 ASN A N 1
ATOM 598 C CA . ASN A 1 78 ? -7.355 -0.266 7.687 1.00 88.75 78 ASN A CA 1
ATOM 599 C C . ASN A 1 78 ? -8.815 -0.026 7.263 1.00 88.75 78 ASN A C 1
ATOM 601 O O . ASN A 1 78 ? -9.094 0.387 6.138 1.00 88.75 78 ASN A O 1
ATOM 605 N N . VAL A 1 79 ? -9.748 -0.249 8.194 1.00 86.06 79 VAL A N 1
ATOM 606 C CA . VAL A 1 79 ? -11.197 -0.121 7.957 1.00 86.06 79 VAL A CA 1
ATOM 607 C C . VAL A 1 79 ? -11.591 1.298 7.534 1.00 86.06 79 VAL A C 1
ATOM 609 O O . VAL A 1 79 ? -12.454 1.461 6.674 1.00 86.06 79 VAL A O 1
ATOM 612 N N . LEU A 1 80 ? -10.961 2.328 8.110 1.00 83.69 80 LEU A N 1
ATOM 613 C CA . LEU A 1 80 ? -11.229 3.723 7.751 1.00 83.69 80 LEU A CA 1
ATOM 614 C C . LEU A 1 80 ? -10.704 4.035 6.353 1.00 83.69 80 LEU A C 1
ATOM 616 O O . LEU A 1 80 ? -11.408 4.659 5.568 1.00 83.69 80 LEU A O 1
ATOM 620 N N . PHE A 1 81 ? -9.500 3.563 6.018 1.00 86.88 81 PHE A N 1
ATOM 621 C CA . PHE A 1 81 ? -8.946 3.743 4.677 1.00 86.88 81 PHE A CA 1
ATOM 622 C C . PHE A 1 81 ? -9.826 3.078 3.618 1.00 86.88 81 PHE A C 1
ATOM 624 O O . PHE A 1 81 ? -10.108 3.677 2.584 1.00 86.88 81 PHE A O 1
ATOM 631 N N . ASN A 1 82 ? -10.312 1.868 3.900 1.00 86.94 82 ASN A N 1
ATOM 632 C CA . ASN A 1 82 ? -11.213 1.171 2.998 1.00 86.94 82 ASN A CA 1
ATOM 633 C C . ASN A 1 82 ? -12.498 1.984 2.765 1.00 86.94 82 ASN A C 1
ATOM 635 O O . ASN A 1 82 ? -12.781 2.330 1.625 1.00 86.94 82 ASN A O 1
ATOM 639 N N . LYS A 1 83 ? -13.182 2.413 3.833 1.00 86.25 83 LYS A N 1
ATOM 640 C CA . LYS A 1 83 ? -14.431 3.188 3.735 1.00 86.25 83 LYS A CA 1
ATOM 641 C C . LYS A 1 83 ? -14.292 4.564 3.084 1.00 86.25 83 LYS A C 1
ATOM 643 O O . LYS A 1 83 ? -15.246 5.033 2.481 1.00 86.25 83 LYS A O 1
ATOM 648 N N . LEU A 1 84 ? -13.162 5.244 3.274 1.00 86.56 84 LEU A N 1
ATOM 649 C CA . LEU A 1 84 ? -12.980 6.623 2.806 1.00 86.56 84 LEU A CA 1
ATOM 650 C C . LEU A 1 84 ? -12.354 6.710 1.410 1.00 86.56 84 LEU A C 1
ATOM 652 O O . LEU A 1 84 ? -12.583 7.692 0.711 1.00 86.56 84 LEU A O 1
ATOM 656 N N . VAL A 1 85 ? -11.521 5.734 1.033 1.00 86.12 85 VAL A N 1
ATOM 657 C CA . VAL A 1 85 ? -10.670 5.817 -0.168 1.00 86.12 85 VAL A CA 1
ATOM 658 C C . VAL A 1 85 ? -10.987 4.726 -1.191 1.00 86.12 85 VAL A C 1
ATOM 660 O O . VAL A 1 85 ? -10.907 4.986 -2.389 1.00 86.12 85 VAL A O 1
ATOM 663 N N . ILE A 1 86 ? -11.313 3.507 -0.746 1.00 85.69 86 ILE A N 1
ATOM 664 C CA . ILE A 1 86 ? -11.519 2.349 -1.636 1.00 85.69 86 ILE A CA 1
ATOM 665 C C . ILE A 1 86 ? -13.000 2.173 -1.972 1.00 85.69 86 ILE A C 1
ATOM 667 O O . ILE A 1 86 ? -13.350 1.965 -3.135 1.00 85.69 86 ILE A O 1
ATOM 671 N N . ASP A 1 87 ? -13.861 2.250 -0.962 1.00 85.31 87 ASP A N 1
ATOM 672 C CA . ASP A 1 87 ? -15.304 2.150 -1.116 1.00 85.31 87 ASP A CA 1
ATOM 673 C C . ASP A 1 87 ? -15.797 3.426 -1.810 1.00 85.31 87 ASP A C 1
ATOM 675 O O . ASP A 1 87 ? -15.924 4.493 -1.206 1.00 85.31 87 ASP A O 1
ATOM 679 N N . LYS A 1 88 ? -16.017 3.343 -3.127 1.00 65.94 88 LYS A N 1
ATOM 680 C CA . LYS A 1 88 ? -16.713 4.382 -3.893 1.00 65.94 88 LYS A CA 1
ATOM 681 C C . LYS A 1 88 ? -18.193 4.372 -3.500 1.00 65.94 88 LYS A C 1
ATOM 683 O O . LYS A 1 88 ? -19.038 3.902 -4.253 1.00 65.94 88 LYS A O 1
ATOM 688 N N . MET A 1 89 ? -18.508 4.899 -2.323 1.00 54.78 89 MET A N 1
ATOM 689 C CA . MET A 1 89 ? -19.856 5.362 -1.998 1.00 54.78 89 MET A CA 1
ATOM 690 C C . MET A 1 89 ? -19.936 6.873 -2.231 1.00 54.78 89 MET A C 1
ATOM 692 O O . MET A 1 89 ? -20.001 7.650 -1.284 1.00 54.78 89 MET A O 1
ATOM 696 N N . PHE A 1 90 ? -19.898 7.272 -3.504 1.00 47.12 90 PHE A N 1
ATOM 697 C CA . PHE A 1 90 ? -20.445 8.533 -4.010 1.00 47.12 90 PHE A CA 1
ATOM 698 C C . PHE A 1 90 ? -20.952 8.316 -5.434 1.00 47.12 90 PHE A C 1
ATOM 700 O O . PHE A 1 90 ? -20.195 7.720 -6.237 1.00 47.12 90 PHE A O 1
#

InterPro domains:
  IPR046815 P2X purinoreceptor 7, intracellular domain [PF20478] (25-88)

Foldseek 3Di:
DDDDDPPPPPPPPPPPPPPPPPPVCVVLPPPLPPQAPHLPPEFLPPDDHHRDSVSNDYLCSDPVSCVCCDPVSHNCPRPVCCVPPVPPPD

Secondary structure (DSSP, 8-state):
---PPTTTTS----------------------TT-TT--TT-SSS-----SSSTT---TTTSHHHHHHHTTSSSGGG-HHHIIIIIS---

Radius of gyration: 22.87 Å; chains: 1; bounding box: 43×68×32 Å

pLDDT: mean 75.93, std 13.84, range [44.75, 91.31]

Sequence (90 aa):
MASVKPYQFEPACSNERDSNNFTENNDFKINVNNRSGKLNWCKCGQCVVMMTHQESVCCQESEKVKQVSGIAGCVTHNVLFNKLVIDKMF